Protein AF-A0A969WBR6-F1 (afdb_monomer_lite)

Sequence (67 aa):
MSPEPPLPNEDDEELPPPPDRPDCCAGGCAQCVLDDYTEEMQRWRAKVDEIERRRAERRQTGGQTPS

Structure (mmCIF, N/CA/C/O backbone):
data_AF-A0A969WBR6-F1
#
_entry.id   AF-A0A969WBR6-F1
#
loop_
_atom_site.group_PDB
_atom_site.id
_atom_site.type_symbol
_atom_site.label_atom_id
_atom_site.label_alt_id
_atom_site.label_comp_id
_atom_site.label_asym_id
_atom_site.label_entity_id
_atom_site.label_seq_id
_atom_site.pdbx_PDB_ins_code
_atom_site.Cartn_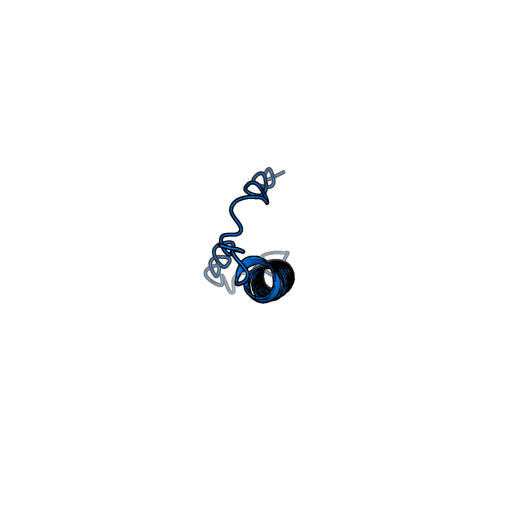x
_atom_site.Cartn_y
_atom_site.Cartn_z
_atom_site.occupancy
_atom_site.B_iso_or_equiv
_atom_site.auth_seq_id
_atom_site.auth_comp_id
_atom_site.auth_asym_id
_atom_site.auth_atom_id
_atom_site.pdbx_PDB_model_num
ATOM 1 N N . MET A 1 1 ? 19.371 -15.348 -3.772 1.00 36.41 1 MET A N 1
ATOM 2 C CA . MET A 1 1 ? 18.456 -15.259 -2.618 1.00 36.41 1 MET A CA 1
ATOM 3 C C . MET A 1 1 ? 18.646 -13.893 -1.987 1.00 36.41 1 MET A C 1
ATOM 5 O O . MET A 1 1 ? 19.634 -13.713 -1.286 1.00 36.41 1 MET A O 1
ATOM 9 N N . SER A 1 2 ? 17.788 -12.920 -2.310 1.00 41.69 2 SER A N 1
ATOM 10 C CA . SER A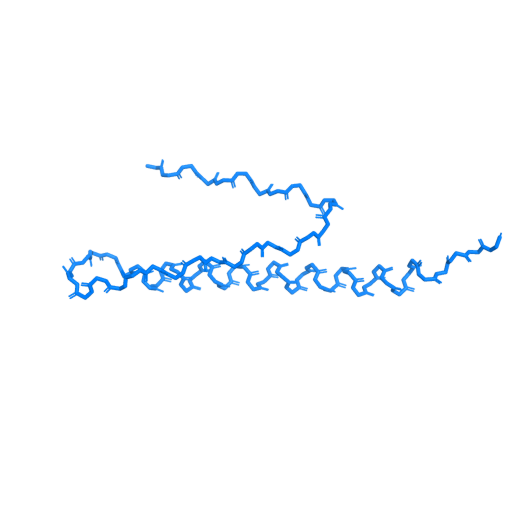 1 2 ? 17.765 -11.654 -1.567 1.00 41.69 2 SER A CA 1
ATOM 11 C C . SER A 1 2 ? 17.232 -11.950 -0.166 1.00 41.69 2 SER A C 1
ATOM 13 O O . SER A 1 2 ? 16.177 -12.573 -0.070 1.00 41.69 2 SER A O 1
ATOM 15 N N . PRO A 1 3 ? 17.962 -11.602 0.902 1.00 42.88 3 PRO A N 1
ATOM 16 C CA . PRO A 1 3 ? 17.465 -11.786 2.254 1.00 42.88 3 PRO A CA 1
ATOM 17 C C . PRO A 1 3 ? 16.274 -10.849 2.466 1.00 42.88 3 PRO A C 1
ATOM 19 O O . PRO A 1 3 ? 16.392 -9.643 2.246 1.00 42.88 3 PRO A O 1
ATOM 22 N N . GLU A 1 4 ? 15.133 -11.409 2.863 1.00 52.31 4 GLU A N 1
ATOM 23 C CA . GLU A 1 4 ? 13.989 -10.624 3.321 1.00 52.31 4 GLU A CA 1
ATOM 24 C C . GLU A 1 4 ? 14.452 -9.750 4.499 1.00 52.31 4 GLU A C 1
ATOM 26 O O . GLU A 1 4 ? 15.052 -10.277 5.447 1.00 52.31 4 GLU A O 1
ATOM 31 N N . PRO A 1 5 ? 14.257 -8.420 4.446 1.00 59.47 5 PRO A N 1
ATOM 32 C CA . PRO A 1 5 ? 14.608 -7.571 5.567 1.00 59.47 5 PRO A CA 1
ATOM 33 C C . PRO A 1 5 ? 13.758 -7.982 6.779 1.00 59.47 5 PRO A C 1
ATOM 35 O O . PRO A 1 5 ? 12.554 -8.215 6.627 1.00 59.47 5 PRO A O 1
ATOM 38 N N . PRO A 1 6 ? 14.356 -8.091 7.980 1.00 51.22 6 PRO A N 1
ATOM 39 C CA . PRO A 1 6 ? 13.605 -8.412 9.184 1.00 51.22 6 PRO A CA 1
ATOM 40 C C . PRO A 1 6 ? 12.517 -7.356 9.367 1.00 51.22 6 PRO A C 1
ATOM 42 O O . PRO A 1 6 ? 12.799 -6.156 9.370 1.00 51.22 6 PRO A O 1
ATOM 45 N N . LEU A 1 7 ? 11.267 -7.810 9.466 1.00 53.50 7 LEU A N 1
ATOM 46 C CA . LEU A 1 7 ? 10.130 -6.929 9.690 1.00 53.50 7 LEU A CA 1
ATOM 47 C C . LEU A 1 7 ? 10.389 -6.121 10.977 1.00 53.50 7 LEU A C 1
ATOM 49 O O . LEU A 1 7 ? 10.756 -6.720 11.990 1.00 53.50 7 LEU A O 1
ATOM 53 N N . PRO A 1 8 ? 10.253 -4.781 10.949 1.00 55.94 8 PRO A N 1
ATOM 54 C CA . PRO A 1 8 ? 10.487 -3.958 12.128 1.00 55.94 8 PRO A CA 1
ATOM 55 C C . PRO A 1 8 ? 9.502 -4.334 13.239 1.00 55.94 8 PRO A C 1
ATOM 57 O O . PRO A 1 8 ? 8.347 -4.669 12.967 1.00 55.94 8 PRO A O 1
ATOM 60 N N . ASN A 1 9 ? 10.015 -4.306 14.471 1.00 52.25 9 ASN A N 1
ATOM 61 C CA . ASN A 1 9 ? 9.369 -4.785 15.690 1.00 52.25 9 ASN A CA 1
ATOM 62 C C . ASN A 1 9 ? 7.937 -4.245 15.838 1.00 52.25 9 ASN A C 1
ATOM 64 O O . ASN A 1 9 ? 7.729 -3.037 15.849 1.00 52.25 9 ASN A O 1
ATOM 68 N N . GLU A 1 10 ? 6.981 -5.160 16.004 1.00 53.25 10 GLU A N 1
ATOM 69 C CA . GLU A 1 10 ? 5.524 -4.941 16.041 1.00 53.25 10 GLU A CA 1
ATOM 70 C C . GLU A 1 10 ? 4.992 -4.012 17.156 1.00 53.25 10 GLU A C 1
ATOM 72 O O . GLU A 1 10 ? 3.789 -3.756 17.202 1.00 53.25 10 GLU A O 1
ATOM 77 N N . ASP A 1 11 ? 5.848 -3.518 18.053 1.00 52.62 11 ASP A N 1
ATOM 78 C CA . ASP A 1 11 ? 5.443 -2.833 19.290 1.00 52.62 11 ASP A CA 1
ATOM 79 C C . ASP A 1 11 ? 5.315 -1.304 19.134 1.00 52.62 11 ASP A C 1
ATOM 81 O O . ASP A 1 11 ? 4.437 -0.682 19.732 1.00 52.62 11 ASP A O 1
ATOM 85 N N . ASP A 1 12 ? 6.124 -0.698 18.259 1.00 54.47 12 ASP A N 1
ATOM 86 C CA . ASP A 1 12 ? 5.965 0.697 17.845 1.00 54.47 12 ASP A CA 1
ATOM 87 C C . ASP A 1 12 ? 5.243 0.674 16.502 1.00 54.47 12 ASP A C 1
ATOM 89 O O . ASP A 1 12 ? 5.836 0.433 15.453 1.00 54.47 12 ASP A O 1
ATOM 93 N N . GLU A 1 13 ? 3.914 0.731 16.561 1.00 63.28 13 GLU A N 1
ATOM 94 C CA . GLU A 1 13 ? 3.026 0.359 15.460 1.00 63.28 13 GLU A CA 1
ATOM 95 C C . GLU A 1 13 ? 3.017 1.414 14.338 1.00 63.28 13 GLU A C 1
ATOM 97 O O . GLU A 1 13 ? 1.955 1.870 13.924 1.00 63.28 13 GLU A O 1
ATOM 102 N N . GLU A 1 14 ? 4.180 1.883 13.889 1.00 69.38 14 GLU A N 1
ATOM 103 C CA . GLU A 1 14 ? 4.364 2.741 12.727 1.00 69.38 14 GLU A CA 1
ATOM 104 C C . GLU A 1 14 ? 3.954 1.998 11.451 1.00 69.38 14 GLU A C 1
ATOM 106 O O . GLU A 1 14 ? 4.209 0.805 11.266 1.00 69.38 14 GLU A O 1
ATOM 111 N N . LEU A 1 15 ? 3.257 2.714 10.565 1.00 75.88 15 LEU A N 1
ATOM 112 C CA . LEU A 1 15 ? 2.851 2.143 9.289 1.00 75.88 15 LEU A CA 1
ATOM 113 C C . LEU A 1 15 ? 4.116 1.838 8.482 1.00 75.88 15 LEU A C 1
ATOM 115 O O . LEU A 1 15 ? 4.949 2.736 8.332 1.00 75.88 15 LEU A O 1
ATOM 119 N N . PRO A 1 16 ? 4.272 0.614 7.943 1.00 77.94 16 PRO A N 1
ATOM 120 C CA . PRO A 1 16 ? 5.423 0.314 7.109 1.00 77.94 16 PRO A CA 1
ATOM 121 C C . PRO A 1 16 ? 5.463 1.295 5.928 1.00 77.94 16 PRO A C 1
ATOM 123 O O . PRO A 1 16 ? 4.401 1.660 5.408 1.00 77.94 16 PRO A O 1
ATOM 126 N N . PRO A 1 17 ? 6.650 1.728 5.475 1.00 81.25 17 PRO A N 1
ATOM 127 C CA . PRO A 1 17 ? 6.741 2.553 4.282 1.00 81.25 17 PRO A CA 1
ATOM 128 C C . PRO A 1 17 ? 6.176 1.781 3.078 1.00 81.25 17 PRO A C 1
ATOM 130 O O . PRO A 1 17 ? 6.369 0.564 2.993 1.00 81.25 17 PRO A O 1
ATOM 133 N N . PRO A 1 18 ? 5.448 2.453 2.168 1.00 77.88 18 PRO A N 1
ATOM 134 C CA . PRO A 1 18 ? 4.956 1.808 0.961 1.00 77.88 18 PRO A CA 1
ATOM 135 C C . PRO A 1 18 ? 6.131 1.345 0.090 1.00 77.88 18 PRO A C 1
ATOM 137 O O . PRO A 1 18 ? 7.169 2.014 0.067 1.00 77.88 18 PRO A O 1
ATOM 140 N N . PRO A 1 19 ? 5.977 0.228 -0.640 1.00 78.12 19 PRO A N 1
ATOM 141 C CA . PRO A 1 19 ? 7.012 -0.251 -1.542 1.00 78.12 19 PRO A CA 1
ATOM 142 C C . PRO A 1 19 ? 7.247 0.752 -2.678 1.00 78.12 19 PRO A C 1
ATOM 144 O O . PRO A 1 19 ? 6.303 1.359 -3.204 1.00 78.12 19 PRO A O 1
ATOM 147 N N . ASP A 1 20 ? 8.514 0.931 -3.050 1.00 81.19 20 ASP A N 1
ATOM 148 C CA . ASP A 1 20 ? 8.905 1.833 -4.132 1.00 81.19 20 ASP A CA 1
ATOM 149 C C . ASP A 1 20 ? 8.545 1.217 -5.485 1.00 81.19 20 ASP A C 1
ATOM 151 O O . ASP A 1 20 ? 8.754 0.024 -5.722 1.00 81.19 20 ASP A O 1
ATOM 155 N N . ARG A 1 21 ? 7.956 2.019 -6.377 1.00 78.69 21 ARG A N 1
ATOM 156 C CA . ARG A 1 21 ? 7.518 1.507 -7.674 1.00 78.69 21 ARG A CA 1
ATOM 157 C C . ARG A 1 21 ? 8.735 1.335 -8.589 1.00 78.69 21 ARG A C 1
ATOM 159 O O . ARG A 1 21 ? 9.334 2.341 -8.965 1.00 78.69 21 ARG A O 1
ATOM 166 N N . PRO A 1 22 ? 9.030 0.112 -9.060 1.00 76.56 22 PRO A N 1
ATOM 167 C CA . PRO A 1 22 ? 10.158 -0.118 -9.951 1.00 76.56 22 PRO A CA 1
ATOM 168 C C . PRO A 1 22 ? 9.946 0.571 -11.306 1.00 76.56 22 PRO A C 1
ATOM 170 O O . PRO A 1 22 ? 8.832 0.596 -11.847 1.00 76.56 22 PRO A O 1
ATOM 173 N N . ASP A 1 23 ? 11.030 1.100 -11.879 1.00 73.06 23 ASP A N 1
ATOM 174 C CA . ASP A 1 23 ? 11.021 1.673 -13.225 1.00 73.06 23 ASP A CA 1
ATOM 175 C C . ASP A 1 23 ? 10.773 0.550 -14.249 1.00 73.06 23 ASP A C 1
ATOM 177 O O . ASP A 1 23 ? 11.531 -0.416 -14.370 1.00 73.06 23 ASP A O 1
ATOM 181 N N . CYS A 1 24 ? 9.620 0.610 -14.917 1.00 68.62 24 CYS A N 1
ATOM 182 C CA . CYS A 1 24 ? 9.136 -0.450 -15.795 1.00 68.62 24 CYS A CA 1
ATOM 183 C C . CYS A 1 24 ? 10.036 -0.578 -17.031 1.00 68.62 24 CYS A C 1
ATOM 185 O O . CYS A 1 24 ? 10.059 0.304 -17.884 1.00 68.62 24 CYS A O 1
ATOM 187 N N . CYS A 1 25 ? 10.726 -1.710 -17.167 1.00 63.25 25 CYS A N 1
ATOM 188 C CA . CYS A 1 25 ? 11.741 -1.887 -18.205 1.00 63.25 25 CYS A CA 1
ATOM 189 C C . CYS A 1 25 ? 11.180 -2.080 -19.631 1.00 63.25 25 CYS A C 1
ATOM 191 O O . CYS A 1 25 ? 11.932 -1.925 -20.586 1.00 63.25 25 CYS A O 1
ATOM 193 N N . ALA A 1 26 ? 9.905 -2.457 -19.822 1.00 59.53 26 ALA A N 1
ATOM 194 C CA . ALA A 1 26 ? 9.342 -2.828 -21.139 1.00 59.53 26 ALA A CA 1
ATOM 195 C C . ALA A 1 26 ? 10.255 -3.755 -21.999 1.00 59.53 26 ALA A C 1
ATOM 197 O O . ALA A 1 26 ? 10.129 -3.807 -23.220 1.00 59.53 26 ALA A O 1
ATOM 198 N N . GLY A 1 27 ? 11.190 -4.477 -21.362 1.00 58.72 27 GLY A N 1
ATOM 199 C CA . GLY A 1 27 ? 12.451 -4.902 -21.983 1.00 58.72 27 GLY A CA 1
ATOM 200 C C . GLY A 1 27 ? 12.733 -6.403 -21.929 1.00 58.72 27 GLY A C 1
ATOM 201 O O . GLY A 1 27 ? 13.870 -6.816 -22.126 1.00 58.72 27 GLY A O 1
ATOM 202 N N . GLY A 1 28 ? 11.720 -7.236 -21.679 1.00 58.56 28 GLY A N 1
ATOM 203 C CA . GLY A 1 28 ? 11.853 -8.694 -21.801 1.00 58.56 28 GLY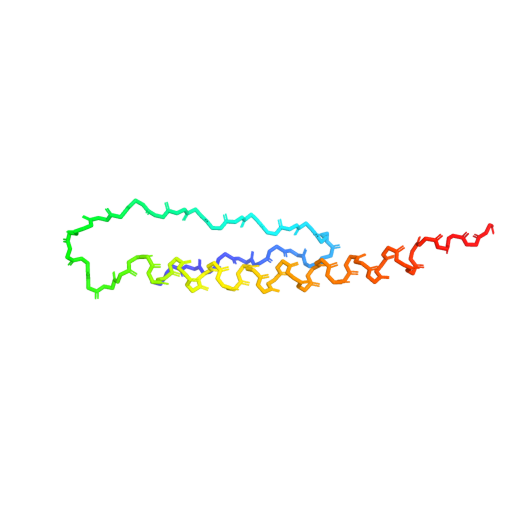 A CA 1
ATOM 204 C C . GLY A 1 28 ? 12.422 -9.419 -20.577 1.00 58.56 28 GLY A C 1
ATOM 205 O O . GLY A 1 28 ? 13.063 -10.456 -20.728 1.00 58.56 28 GLY A O 1
ATOM 206 N N . CYS A 1 29 ? 12.192 -8.918 -19.359 1.00 68.50 29 CYS A N 1
ATOM 207 C CA . CYS A 1 29 ? 12.435 -9.710 -18.149 1.00 68.50 29 CYS A CA 1
ATOM 208 C C . CYS A 1 29 ? 11.517 -10.948 -18.126 1.00 68.50 29 CYS A C 1
ATOM 210 O O . CYS A 1 29 ? 10.341 -10.855 -18.472 1.00 68.50 29 CYS A O 1
ATOM 212 N N . ALA A 1 30 ? 12.046 -12.098 -17.692 1.00 69.81 30 ALA A N 1
ATOM 213 C CA . ALA A 1 30 ? 11.297 -13.359 -17.626 1.00 69.81 30 ALA A CA 1
ATOM 214 C C . ALA A 1 30 ? 10.139 -13.337 -16.604 1.00 69.81 30 ALA A C 1
ATOM 216 O O . ALA A 1 30 ? 9.170 -14.069 -16.775 1.00 69.81 30 ALA A O 1
ATOM 217 N N . GLN A 1 31 ? 10.228 -12.483 -15.578 1.00 71.19 31 GLN A N 1
ATOM 218 C CA . GLN A 1 31 ? 9.153 -12.186 -14.629 1.00 71.19 31 GLN A CA 1
ATOM 219 C C . GLN A 1 31 ? 8.836 -10.690 -14.673 1.00 71.19 31 GLN A C 1
ATOM 221 O O . GLN A 1 31 ? 9.740 -9.851 -14.735 1.00 71.19 31 GLN A O 1
ATOM 226 N N . CYS A 1 32 ? 7.546 -10.357 -14.672 1.00 82.00 32 CYS A N 1
ATOM 227 C CA . CYS A 1 32 ? 7.088 -8.977 -14.688 1.00 82.00 32 CYS A CA 1
ATOM 228 C C . CYS A 1 32 ? 7.361 -8.329 -13.326 1.00 82.00 32 CYS A C 1
ATOM 230 O O . CYS A 1 32 ? 6.737 -8.684 -12.333 1.00 82.00 32 CYS A O 1
ATOM 232 N N . VAL A 1 33 ? 8.252 -7.339 -13.285 1.00 81.69 33 VAL A N 1
ATOM 233 C CA . VAL A 1 33 ? 8.576 -6.598 -12.051 1.00 81.69 33 VAL A CA 1
ATOM 234 C C . VAL A 1 33 ? 7.358 -5.871 -11.458 1.00 81.69 33 VAL A C 1
ATOM 236 O O . VAL A 1 33 ? 7.292 -5.621 -10.262 1.00 81.69 33 VAL A O 1
ATOM 239 N N . LEU A 1 34 ? 6.365 -5.547 -12.295 1.00 82.50 34 LEU A N 1
ATOM 240 C CA . LEU A 1 34 ? 5.117 -4.932 -11.843 1.00 82.50 34 LEU A CA 1
ATOM 241 C C . LEU A 1 34 ? 4.179 -5.929 -11.154 1.00 82.50 34 LEU A C 1
ATOM 243 O O . LEU A 1 34 ? 3.366 -5.504 -10.339 1.00 82.50 34 LEU A O 1
ATOM 247 N N . ASP A 1 35 ? 4.262 -7.216 -11.494 1.00 83.69 35 ASP A N 1
ATOM 248 C CA . ASP A 1 35 ? 3.466 -8.268 -10.853 1.00 83.69 35 ASP A CA 1
ATOM 249 C C . ASP A 1 35 ? 3.963 -8.484 -9.419 1.00 83.69 35 ASP A C 1
ATOM 251 O O . ASP A 1 35 ? 3.197 -8.320 -8.475 1.00 83.69 35 ASP A O 1
ATOM 255 N N . ASP A 1 36 ? 5.280 -8.638 -9.268 1.00 83.62 36 ASP A N 1
ATOM 256 C CA . ASP A 1 36 ? 5.980 -8.734 -7.980 1.00 83.62 36 ASP A CA 1
ATOM 257 C C . ASP A 1 36 ? 5.701 -7.506 -7.087 1.00 83.62 36 ASP A C 1
ATOM 259 O O . ASP A 1 36 ? 5.258 -7.630 -5.944 1.00 83.62 36 ASP A O 1
ATOM 263 N N . TYR A 1 37 ? 5.800 -6.298 -7.662 1.00 85.94 37 TYR A N 1
ATOM 264 C CA . TYR A 1 37 ? 5.404 -5.056 -6.989 1.00 85.94 37 TYR A CA 1
ATOM 265 C C . TYR A 1 37 ? 3.933 -5.059 -6.555 1.00 85.94 37 TYR A C 1
ATOM 267 O O . TYR A 1 37 ? 3.597 -4.565 -5.479 1.00 85.94 37 TYR A O 1
ATOM 275 N N . THR A 1 38 ? 3.033 -5.588 -7.387 1.00 86.75 38 THR A N 1
ATOM 276 C CA . THR A 1 38 ? 1.604 -5.649 -7.059 1.00 86.75 38 THR A CA 1
ATOM 277 C C . THR A 1 38 ? 1.360 -6.609 -5.899 1.00 86.75 38 THR A C 1
ATOM 279 O O . THR A 1 38 ? 0.602 -6.272 -4.991 1.00 86.75 38 THR A O 1
ATOM 282 N N . GLU A 1 39 ? 2.016 -7.768 -5.880 1.00 88.75 39 GLU A N 1
ATOM 283 C CA . GLU A 1 39 ? 1.944 -8.713 -4.763 1.00 88.75 39 GLU A CA 1
ATOM 284 C C . GLU A 1 39 ? 2.474 -8.100 -3.460 1.00 88.75 39 GLU A C 1
ATOM 286 O O . GLU A 1 39 ? 1.821 -8.197 -2.414 1.00 88.75 39 GLU A O 1
ATOM 291 N N . GLU A 1 40 ? 3.616 -7.414 -3.520 1.00 87.62 40 GLU A N 1
ATOM 292 C CA . GLU A 1 40 ? 4.206 -6.722 -2.374 1.00 87.62 40 GLU A CA 1
ATOM 293 C C . GLU A 1 40 ? 3.291 -5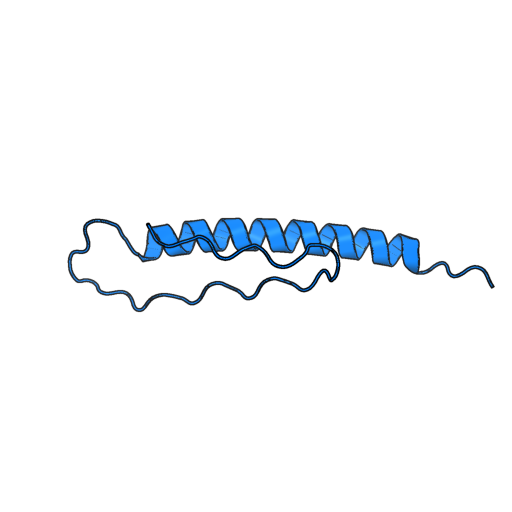.595 -1.864 1.00 87.62 40 GLU A C 1
ATOM 295 O O . GLU A 1 40 ? 3.007 -5.506 -0.666 1.00 87.62 40 GLU A O 1
ATOM 300 N N . MET A 1 41 ? 2.711 -4.808 -2.776 1.00 88.81 41 MET A N 1
ATOM 301 C CA . MET A 1 41 ? 1.703 -3.788 -2.469 1.00 88.81 41 MET A CA 1
ATOM 302 C C . MET A 1 41 ? 0.472 -4.364 -1.767 1.00 88.81 41 MET A C 1
ATOM 304 O O . MET A 1 41 ? -0.062 -3.736 -0.850 1.00 88.81 41 MET A O 1
ATOM 308 N N . GLN A 1 42 ? -0.007 -5.539 -2.178 1.00 89.62 42 GLN A N 1
ATOM 309 C CA . GLN A 1 42 ? -1.163 -6.179 -1.545 1.00 89.62 42 GLN A CA 1
ATOM 310 C C . GLN A 1 42 ? -0.841 -6.631 -0.116 1.00 89.62 42 GLN A C 1
ATOM 312 O O . GLN A 1 42 ? -1.646 -6.412 0.792 1.00 89.62 42 GLN A O 1
ATOM 317 N N . ARG A 1 43 ? 0.352 -7.194 0.114 1.00 87.31 43 ARG A N 1
ATOM 318 C CA . ARG A 1 43 ? 0.823 -7.559 1.463 1.00 87.31 43 ARG A CA 1
ATOM 319 C C . ARG A 1 43 ? 0.977 -6.329 2.353 1.00 87.31 43 ARG A C 1
ATOM 321 O O . ARG A 1 43 ? 0.527 -6.345 3.498 1.00 87.31 43 ARG A O 1
ATOM 328 N N . TRP A 1 44 ? 1.556 -5.255 1.815 1.00 86.69 44 TRP A N 1
ATOM 329 C CA . TRP A 1 44 ? 1.689 -3.979 2.514 1.00 86.69 44 TRP A CA 1
ATOM 330 C C . TRP A 1 44 ? 0.322 -3.430 2.937 1.00 86.69 44 TRP A C 1
ATOM 332 O O . TRP A 1 44 ? 0.127 -3.119 4.110 1.00 86.69 44 TRP A O 1
ATOM 342 N N . ARG A 1 45 ? -0.658 -3.402 2.023 1.00 88.00 45 ARG A N 1
ATOM 343 C CA . ARG A 1 45 ? -2.031 -2.956 2.321 1.00 88.00 45 ARG A CA 1
ATOM 344 C C . ARG A 1 45 ? -2.687 -3.771 3.431 1.00 88.00 45 ARG A C 1
ATOM 346 O O . ARG A 1 45 ? -3.291 -3.183 4.319 1.00 88.00 45 ARG A O 1
ATOM 353 N N . ALA A 1 46 ? -2.554 -5.097 3.399 1.00 88.62 46 ALA A N 1
ATOM 354 C CA . ALA A 1 46 ? -3.105 -5.964 4.440 1.00 88.62 46 ALA A CA 1
ATOM 355 C C . ALA A 1 46 ? -2.476 -5.681 5.816 1.00 88.62 46 ALA A C 1
ATOM 357 O O . ALA A 1 46 ? -3.182 -5.629 6.820 1.00 88.62 46 ALA A O 1
ATOM 358 N N . LYS A 1 47 ? -1.159 -5.440 5.857 1.00 84.38 47 LYS A N 1
ATOM 359 C CA . LYS A 1 47 ? -0.448 -5.086 7.092 1.00 84.38 47 LYS A CA 1
ATOM 360 C C . LYS A 1 47 ? -0.877 -3.717 7.628 1.00 84.38 47 LYS A C 1
ATOM 362 O O . LYS A 1 47 ? -1.083 -3.574 8.828 1.00 84.38 47 LYS A O 1
ATOM 367 N N . VAL A 1 48 ? -1.043 -2.731 6.745 1.00 86.31 48 VAL A N 1
ATOM 368 C CA . VAL A 1 48 ? -1.560 -1.398 7.097 1.00 86.31 48 VAL A CA 1
ATOM 369 C C . VAL A 1 48 ? -2.973 -1.487 7.670 1.00 86.31 48 VAL A C 1
ATOM 371 O O . VAL A 1 48 ? -3.225 -0.893 8.710 1.00 86.31 48 VAL A O 1
ATOM 374 N N . ASP A 1 49 ? -3.875 -2.241 7.036 1.00 88.69 49 ASP A N 1
ATOM 375 C CA . ASP A 1 49 ? -5.251 -2.420 7.522 1.00 88.69 49 ASP A CA 1
ATOM 376 C C . ASP A 1 49 ? -5.286 -3.059 8.918 1.00 88.69 49 ASP A C 1
ATOM 378 O O . ASP A 1 49 ? -5.972 -2.565 9.814 1.00 88.69 49 ASP A O 1
ATOM 382 N N . GLU A 1 50 ? -4.478 -4.101 9.142 1.00 87.06 50 GLU A N 1
ATOM 383 C CA . GLU A 1 50 ? -4.364 -4.738 10.454 1.00 87.06 50 GLU A CA 1
ATOM 384 C C . GLU A 1 50 ? -3.862 -3.761 11.526 1.00 87.06 50 GLU A C 1
ATOM 386 O O . GLU A 1 50 ? -4.444 -3.691 12.613 1.00 87.06 50 GLU A O 1
ATOM 391 N N . ILE A 1 51 ? -2.816 -2.991 11.215 1.00 83.81 51 ILE A N 1
ATOM 392 C CA . ILE A 1 51 ? -2.273 -1.965 12.109 1.00 83.81 51 ILE A CA 1
ATOM 393 C C . ILE A 1 51 ? -3.340 -0.914 12.413 1.00 83.81 51 ILE A C 1
ATOM 395 O O . ILE A 1 51 ? -3.623 -0.648 13.575 1.00 83.81 51 ILE A O 1
ATOM 399 N N . GLU A 1 52 ? -3.984 -0.342 11.399 1.00 85.25 52 GLU A N 1
ATOM 400 C CA . GLU A 1 52 ? -5.003 0.692 11.591 1.00 85.25 52 GLU A CA 1
ATOM 401 C C . GLU A 1 52 ? -6.187 0.179 12.420 1.00 85.25 52 GLU A C 1
ATOM 403 O O . GLU A 1 52 ? -6.697 0.898 13.286 1.00 85.25 52 GLU A O 1
ATOM 408 N N . ARG A 1 53 ? -6.581 -1.088 12.243 1.00 87.06 53 ARG A N 1
ATOM 409 C CA . ARG A 1 53 ? -7.615 -1.717 13.071 1.00 87.06 53 ARG A CA 1
ATOM 410 C C . ARG A 1 53 ? -7.181 -1.815 14.534 1.00 87.06 53 ARG A C 1
ATOM 412 O O . ARG A 1 53 ? -7.919 -1.369 15.413 1.00 87.06 53 ARG A O 1
ATOM 419 N N . ARG A 1 54 ? -5.964 -2.303 14.796 1.00 84.06 54 ARG A N 1
ATOM 420 C CA . ARG A 1 54 ? -5.392 -2.386 16.152 1.00 84.06 54 ARG A CA 1
ATOM 421 C C . ARG A 1 54 ? -5.239 -1.003 16.790 1.00 84.06 54 ARG A C 1
ATOM 423 O O . ARG A 1 54 ? -5.595 -0.830 17.957 1.00 84.06 54 ARG A O 1
ATOM 430 N N . ARG A 1 55 ? -4.803 0.009 16.031 1.00 82.88 55 ARG A N 1
ATOM 431 C CA . ARG A 1 55 ? -4.759 1.416 16.470 1.00 82.88 55 ARG A CA 1
ATOM 432 C C . ARG A 1 55 ? -6.138 1.923 16.852 1.00 82.88 55 ARG A C 1
ATOM 434 O O .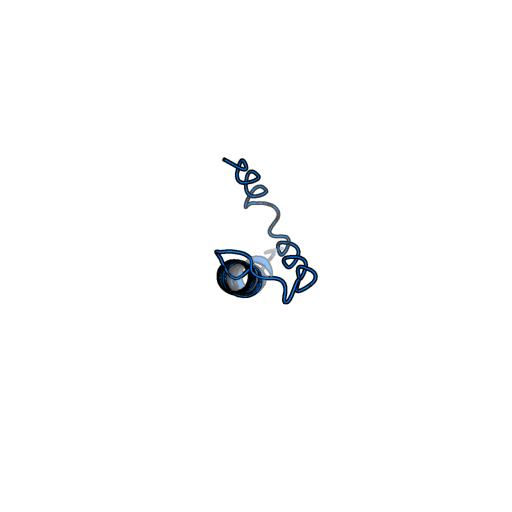 ARG A 1 55 ? -6.276 2.561 17.893 1.00 82.88 55 ARG A O 1
ATOM 441 N N . ALA A 1 56 ? -7.161 1.646 16.046 1.00 83.62 56 ALA A N 1
ATOM 442 C CA . ALA A 1 56 ? -8.531 2.048 16.342 1.00 83.62 56 ALA A CA 1
ATOM 443 C C . ALA A 1 56 ? -9.058 1.376 17.622 1.00 83.62 56 ALA A C 1
ATOM 445 O O . ALA A 1 56 ? -9.704 2.037 18.437 1.00 83.62 56 ALA A O 1
ATOM 446 N N . GLU A 1 57 ? -8.754 0.096 17.842 1.00 82.31 57 GLU A N 1
ATOM 447 C CA . GLU A 1 57 ? -9.088 -0.635 19.074 1.00 82.31 57 GLU A CA 1
ATOM 448 C C . GLU A 1 57 ? -8.347 -0.063 20.298 1.00 82.31 57 GLU A C 1
ATOM 450 O O . GLU A 1 57 ? -8.963 0.193 21.340 1.00 82.31 57 GLU A O 1
ATOM 455 N N . ARG A 1 58 ? -7.045 0.234 20.170 1.00 78.19 58 ARG A N 1
ATOM 456 C CA . ARG A 1 58 ? -6.250 0.882 21.228 1.00 78.19 58 ARG A CA 1
ATOM 457 C C . ARG A 1 58 ? -6.679 2.315 21.501 1.00 78.19 58 ARG A C 1
ATOM 459 O O . ARG A 1 58 ? -6.667 2.736 22.647 1.00 78.19 58 ARG A O 1
ATOM 466 N N . ARG A 1 59 ? -7.101 3.082 20.496 1.00 75.19 59 ARG A N 1
ATOM 467 C CA . ARG A 1 59 ? -7.607 4.451 20.693 1.00 75.19 59 ARG A CA 1
ATOM 468 C C . ARG A 1 59 ? -8.923 4.460 21.467 1.00 75.19 59 ARG A C 1
ATOM 470 O O . ARG A 1 59 ? -9.179 5.390 22.226 1.00 75.19 59 ARG A O 1
ATOM 477 N N . GLN A 1 60 ? -9.738 3.424 21.288 1.00 68.12 60 GLN A N 1
ATOM 478 C CA . GLN A 1 60 ? -10.990 3.249 22.021 1.00 68.12 60 GLN A CA 1
ATOM 479 C C . GLN A 1 60 ? -10.762 2.761 23.458 1.00 68.12 60 GLN A C 1
ATOM 481 O O . GLN A 1 60 ? -11.467 3.198 24.362 1.00 68.12 60 GLN A O 1
ATOM 486 N N . THR A 1 61 ? -9.766 1.902 23.688 1.00 65.06 61 THR A N 1
ATOM 487 C CA . THR A 1 61 ? -9.469 1.336 25.019 1.00 65.06 61 THR A CA 1
ATOM 488 C C . THR A 1 61 ? -8.486 2.177 25.847 1.00 65.06 61 THR A C 1
ATOM 490 O O . THR A 1 61 ? -8.628 2.267 27.061 1.00 65.06 61 THR A O 1
ATOM 493 N N . GLY A 1 62 ? -7.534 2.857 25.209 1.00 59.00 62 GLY A N 1
ATOM 494 C CA . GLY A 1 62 ? -6.512 3.718 25.820 1.00 59.00 62 GLY A CA 1
ATOM 495 C C . GLY A 1 62 ? -6.934 5.177 26.033 1.00 59.00 62 GLY A C 1
ATOM 496 O O . GLY A 1 62 ? -6.171 5.956 26.593 1.00 59.00 62 GLY A O 1
ATOM 497 N N . GLY A 1 63 ? -8.146 5.559 25.614 1.00 52.38 63 GLY A N 1
ATOM 498 C CA . GLY A 1 63 ? -8.752 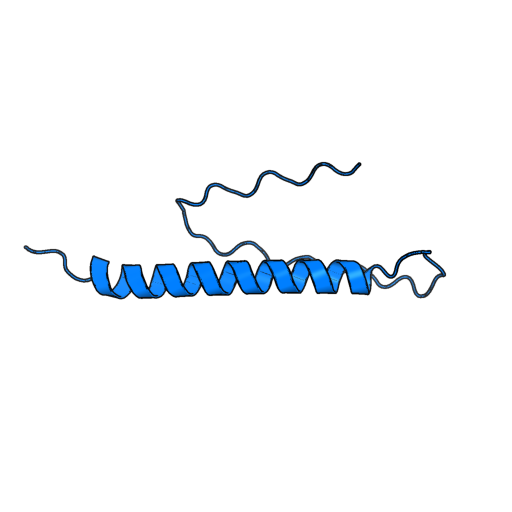6.859 25.932 1.00 52.38 63 GLY A CA 1
ATOM 499 C C . GLY A 1 63 ? -9.353 6.946 27.342 1.00 52.38 63 GLY A C 1
ATOM 500 O O . GLY A 1 63 ? -9.840 8.006 27.733 1.00 52.38 63 GLY A O 1
ATOM 501 N N . GLN A 1 64 ? -9.333 5.856 28.113 1.00 48.28 64 GLN A N 1
ATOM 502 C CA . GLN A 1 64 ? -9.765 5.840 29.506 1.00 48.28 64 GLN A CA 1
ATOM 503 C C . GLN A 1 64 ? -8.537 5.728 30.413 1.00 48.28 64 GLN A C 1
ATOM 505 O O . GLN A 1 64 ? -8.198 4.653 30.891 1.00 48.28 64 GLN A O 1
ATOM 510 N N . THR A 1 65 ? -7.865 6.851 30.655 1.00 48.25 65 THR A N 1
ATOM 511 C CA . THR A 1 65 ? -7.053 7.021 31.864 1.00 48.25 65 THR A CA 1
ATOM 512 C C . THR A 1 65 ? -8.036 7.198 33.029 1.00 48.25 65 THR A C 1
ATOM 514 O O . THR A 1 65 ? -8.677 8.252 33.086 1.00 48.25 65 THR A O 1
ATOM 517 N N . PRO A 1 66 ? -8.255 6.218 33.932 1.00 52.69 66 PRO A N 1
ATOM 518 C CA . PRO A 1 66 ? -8.874 6.535 35.210 1.00 52.69 66 PRO A CA 1
ATOM 519 C C . PRO A 1 66 ? -7.901 7.422 36.000 1.00 52.69 66 PRO A C 1
ATOM 521 O O . PRO A 1 66 ? -6.688 7.220 35.953 1.00 52.69 66 PRO A O 1
ATOM 524 N N . SER A 1 67 ? -8.478 8.446 36.627 1.00 42.44 67 SER A N 1
ATOM 525 C CA . SER A 1 67 ? -7.819 9.529 37.363 1.00 42.44 67 SER A CA 1
ATOM 526 C C . SER A 1 67 ? -6.880 9.082 38.479 1.00 42.44 67 SER A C 1
ATOM 528 O O . SER A 1 67 ? -7.102 7.996 39.056 1.00 42.44 67 SER A O 1
#

InterPro domains:
  IPR019180 Oxidoreductase-like, N-terminal [PF09791] (15-52)

Organism: NCBI:txid2714601

Radius of gyration: 17.52 Å; chains: 1; bounding box: 29×25×59 Å

pLDDT: mean 71.25, std 15.01, range [36.41, 89.62]

Foldseek 3Di:
DPDDPPDPDPPVLDQPDQDDDDDFPVPDDPDGPVVVSVVSNVVSVVSNVVSVVVVVVCCVVVVDDPD

Secondary structure (DSSP, 8-state):
-PPPPPPPPTTS-PPPPPPPPP----S--SS-HHHHHHHHHHHHHHHHHHHHHHHHHHHHHTT----